Protein AF-A0A813IY04-F1 (afdb_monomer)

Structure (mmCIF, N/CA/C/O backbone):
data_AF-A0A813IY04-F1
#
_entry.id   AF-A0A813IY04-F1
#
loop_
_atom_site.group_PDB
_atom_site.id
_atom_site.type_symbol
_atom_site.label_atom_id
_atom_site.label_alt_id
_atom_site.label_comp_id
_atom_site.label_asym_id
_atom_site.label_entity_id
_atom_site.label_seq_id
_atom_site.pdbx_PDB_ins_code
_atom_site.Cartn_x
_atom_site.Cartn_y
_atom_site.Cartn_z
_atom_site.occupancy
_atom_site.B_iso_or_equiv
_atom_site.auth_seq_id
_atom_site.auth_comp_id
_atom_site.auth_asym_id
_atom_site.auth_atom_id
_atom_site.pdbx_PDB_model_num
ATOM 1 N N . MET A 1 1 ? 12.582 4.683 -15.248 1.00 61.75 1 MET A N 1
ATOM 2 C CA . MET A 1 1 ? 12.955 5.535 -14.091 1.00 61.75 1 MET A CA 1
ATOM 3 C C . MET A 1 1 ? 11.935 6.644 -13.836 1.00 61.75 1 MET A C 1
ATOM 5 O O . MET A 1 1 ? 11.424 6.703 -12.731 1.00 61.75 1 MET A O 1
ATOM 9 N N . GLN A 1 2 ? 11.569 7.467 -14.831 1.00 76.56 2 GLN A N 1
ATOM 10 C CA . GLN A 1 2 ? 10.560 8.531 -14.647 1.00 76.56 2 GLN A CA 1
ATOM 11 C C . GLN A 1 2 ? 9.157 8.012 -14.274 1.00 76.56 2 GLN A C 1
ATOM 13 O O . GLN A 1 2 ? 8.429 8.706 -13.585 1.00 76.56 2 GLN A O 1
ATOM 18 N N . CYS A 1 3 ? 8.789 6.782 -14.644 1.00 80.44 3 CYS A N 1
ATOM 19 C CA . CYS A 1 3 ? 7.512 6.171 -14.251 1.00 80.44 3 CYS A CA 1
ATOM 20 C C . CYS A 1 3 ? 7.324 6.022 -12.729 1.00 80.44 3 CYS A C 1
ATOM 22 O O . CYS A 1 3 ? 6.190 6.080 -12.259 1.00 80.44 3 CYS A O 1
ATOM 24 N N . LEU A 1 4 ? 8.410 5.901 -11.950 1.00 86.06 4 LEU A N 1
ATOM 25 C CA . LEU A 1 4 ? 8.326 5.768 -10.491 1.00 86.06 4 LEU A CA 1
ATOM 26 C C . LEU A 1 4 ? 7.831 7.047 -9.803 1.00 86.06 4 LEU A C 1
ATOM 28 O O . LEU A 1 4 ? 7.269 6.960 -8.718 1.00 86.06 4 LEU A O 1
ATOM 32 N N . THR A 1 5 ? 7.956 8.226 -10.426 1.00 81.44 5 THR A N 1
ATOM 33 C CA . THR A 1 5 ? 7.392 9.462 -9.850 1.00 81.44 5 THR A CA 1
ATOM 34 C C . THR A 1 5 ? 5.860 9.451 -9.852 1.00 81.44 5 THR A C 1
ATOM 36 O O . THR A 1 5 ? 5.241 10.140 -9.044 1.00 81.44 5 THR A O 1
ATOM 39 N N . GLY A 1 6 ? 5.239 8.612 -10.691 1.00 85.12 6 GLY A N 1
ATOM 40 C CA . GLY A 1 6 ? 3.798 8.362 -10.677 1.00 85.12 6 GLY A CA 1
ATOM 41 C C . GLY A 1 6 ? 3.309 7.596 -9.441 1.00 85.12 6 GLY A C 1
ATOM 42 O O . GLY A 1 6 ? 2.120 7.656 -9.130 1.00 85.12 6 GLY A O 1
ATOM 43 N N . LEU A 1 7 ? 4.202 6.935 -8.693 1.00 91.75 7 LEU A N 1
ATOM 44 C CA . LEU A 1 7 ? 3.842 6.173 -7.490 1.00 91.75 7 LEU A CA 1
ATOM 45 C C . LEU A 1 7 ? 3.430 7.051 -6.307 1.00 91.75 7 LEU A C 1
ATOM 47 O O . LEU A 1 7 ? 2.853 6.538 -5.354 1.00 91.75 7 LEU A O 1
ATOM 51 N N . MET A 1 8 ? 3.658 8.367 -6.369 1.00 92.62 8 MET A N 1
ATOM 52 C CA . MET A 1 8 ? 3.153 9.297 -5.356 1.00 92.62 8 MET A CA 1
ATOM 53 C C . MET A 1 8 ? 1.632 9.152 -5.172 1.00 92.62 8 MET A C 1
ATOM 55 O O . MET A 1 8 ? 1.148 9.101 -4.044 1.00 92.62 8 MET A O 1
ATOM 59 N N . GLY A 1 9 ? 0.884 9.026 -6.275 1.00 92.12 9 GLY A N 1
ATOM 60 C CA . GLY A 1 9 ? -0.565 8.829 -6.224 1.00 92.12 9 GLY A CA 1
ATOM 61 C C . GLY A 1 9 ? -0.968 7.490 -5.598 1.00 92.12 9 GLY A C 1
ATOM 62 O O . GLY A 1 9 ? -1.877 7.461 -4.771 1.00 92.12 9 GLY A O 1
ATOM 63 N N . ASP A 1 10 ? -0.271 6.400 -5.943 1.00 94.00 10 ASP A N 1
ATOM 64 C CA . ASP A 1 10 ? -0.499 5.070 -5.350 1.00 94.00 10 ASP A CA 1
ATOM 65 C C . ASP A 1 10 ? -0.233 5.081 -3.838 1.00 94.00 10 ASP A C 1
ATOM 67 O O . ASP A 1 10 ? -1.074 4.653 -3.046 1.00 94.00 10 ASP A O 1
ATOM 71 N N . LEU A 1 11 ? 0.894 5.667 -3.424 1.00 95.25 11 LEU A N 1
ATOM 72 C CA . LEU A 1 11 ? 1.274 5.792 -2.020 1.00 95.25 11 LEU A CA 1
ATOM 73 C C . LEU A 1 11 ? 0.202 6.537 -1.210 1.00 95.25 11 LEU A C 1
ATOM 75 O O . LEU A 1 11 ? -0.211 6.064 -0.150 1.00 95.25 11 LEU A O 1
ATOM 79 N N . TYR A 1 12 ? -0.288 7.673 -1.714 1.00 95.75 12 TYR A N 1
ATOM 80 C CA . TYR A 1 12 ? -1.344 8.432 -1.039 1.00 95.75 12 TYR A CA 1
ATOM 81 C C . TYR A 1 12 ? -2.681 7.689 -1.018 1.00 95.75 12 TYR A C 1
ATOM 83 O O . TYR A 1 12 ? -3.398 7.759 -0.022 1.00 95.75 12 TYR A O 1
ATOM 91 N N . MET A 1 13 ? -3.012 6.921 -2.058 1.00 96.62 13 MET A N 1
ATOM 92 C CA . MET A 1 13 ? -4.223 6.094 -2.067 1.00 96.62 13 MET A CA 1
ATOM 93 C C . MET A 1 13 ? -4.164 4.936 -1.065 1.00 96.62 13 MET A C 1
ATOM 95 O O . MET A 1 13 ? -5.182 4.628 -0.437 1.00 96.62 13 MET A O 1
ATOM 99 N N . ARG A 1 14 ? -2.990 4.329 -0.851 1.00 96.31 14 ARG A N 1
ATOM 100 C CA . ARG A 1 14 ? -2.778 3.327 0.209 1.00 96.31 14 ARG A CA 1
ATOM 101 C C . ARG A 1 14 ? -2.983 3.938 1.597 1.00 96.31 14 ARG A C 1
ATOM 103 O O . ARG A 1 14 ? -3.732 3.380 2.399 1.00 96.31 14 ARG A O 1
ATOM 110 N N . GLN A 1 15 ? -2.401 5.113 1.850 1.00 97.81 15 GLN A N 1
ATOM 111 C CA . GLN A 1 15 ? -2.602 5.849 3.104 1.00 97.81 15 GLN A CA 1
ATOM 112 C C . GLN A 1 15 ? -4.075 6.223 3.312 1.00 97.81 15 GLN A C 1
ATOM 114 O O . GLN A 1 15 ? -4.645 5.944 4.364 1.00 97.81 15 GLN A O 1
ATOM 119 N N . LEU A 1 16 ? -4.736 6.772 2.290 1.00 98.06 16 LEU A N 1
ATOM 120 C CA . LEU A 1 16 ? -6.153 7.131 2.362 1.00 98.06 16 LEU A CA 1
ATOM 121 C C . LEU A 1 16 ? -7.044 5.912 2.640 1.00 98.06 16 LEU A C 1
ATOM 123 O O . LEU A 1 16 ? -8.016 6.014 3.388 1.00 98.06 16 LEU A O 1
ATOM 127 N N . THR A 1 17 ? -6.719 4.757 2.059 1.00 97.94 17 THR A N 1
ATOM 128 C CA . THR A 1 17 ? -7.435 3.500 2.318 1.00 97.94 17 THR A CA 1
ATOM 129 C C . THR A 1 17 ? -7.309 3.085 3.784 1.00 97.94 17 THR A C 1
ATOM 131 O O . THR A 1 17 ? -8.323 2.807 4.424 1.00 97.94 17 THR A O 1
ATOM 134 N N . ALA A 1 18 ? -6.098 3.125 4.349 1.00 97.94 18 ALA A N 1
ATOM 135 C CA . ALA A 1 18 ? -5.871 2.831 5.763 1.00 97.94 18 ALA A CA 1
ATOM 136 C C . ALA A 1 18 ? -6.570 3.844 6.690 1.00 97.94 18 ALA A C 1
ATOM 138 O O . ALA A 1 18 ? -7.222 3.458 7.658 1.00 97.94 18 ALA A O 1
ATOM 139 N N . GLN A 1 19 ? -6.512 5.138 6.358 1.00 98.25 19 GLN A N 1
ATOM 140 C CA . GLN A 1 19 ? -7.199 6.194 7.103 1.00 98.25 19 GLN A CA 1
ATOM 141 C C . GLN A 1 19 ? -8.715 5.956 7.137 1.00 98.25 19 GLN A C 1
ATOM 143 O O . GLN A 1 19 ? -9.329 6.033 8.199 1.00 98.25 19 GLN A O 1
ATOM 148 N N . ARG A 1 20 ? -9.328 5.639 5.989 1.00 98.44 20 ARG A N 1
ATOM 149 C CA . ARG A 1 20 ? -10.764 5.327 5.900 1.00 98.44 20 ARG A CA 1
ATOM 150 C C . ARG A 1 20 ? -11.132 4.092 6.713 1.00 98.44 20 ARG A C 1
ATOM 152 O O . ARG A 1 20 ? -12.192 4.078 7.332 1.00 98.44 20 ARG A O 1
ATOM 159 N N . TRP A 1 21 ? -10.263 3.082 6.739 1.00 98.44 21 TRP A N 1
ATOM 160 C CA . TRP A 1 21 ? -10.465 1.907 7.580 1.00 98.44 21 TRP A CA 1
ATOM 161 C C . TRP A 1 21 ? -10.482 2.288 9.066 1.00 98.44 21 TRP A C 1
ATOM 163 O O . TRP A 1 21 ? -11.422 1.917 9.759 1.00 98.44 21 TRP A O 1
ATOM 173 N N . LEU 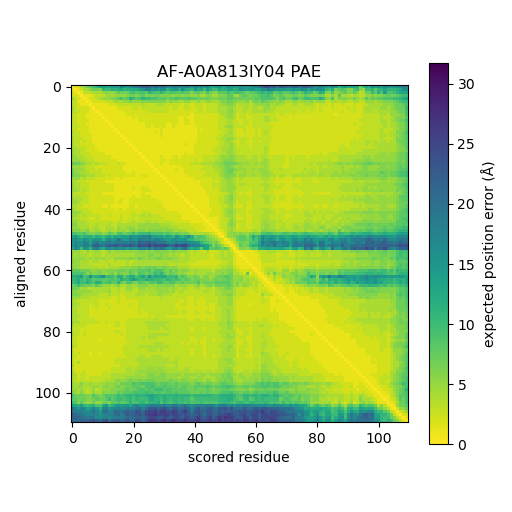A 1 22 ? -9.541 3.107 9.549 1.00 98.56 22 LEU A N 1
ATOM 174 C CA . LEU A 1 22 ? -9.548 3.592 10.941 1.00 98.56 22 LEU A CA 1
ATOM 175 C C . LEU A 1 22 ? -10.811 4.399 11.274 1.00 98.56 22 LEU A C 1
ATOM 177 O O . LEU A 1 22 ? -11.431 4.187 12.314 1.00 98.56 22 LEU A O 1
ATOM 181 N N . GLN A 1 23 ? -11.236 5.280 10.365 1.00 98.44 23 GLN A N 1
ATOM 182 C CA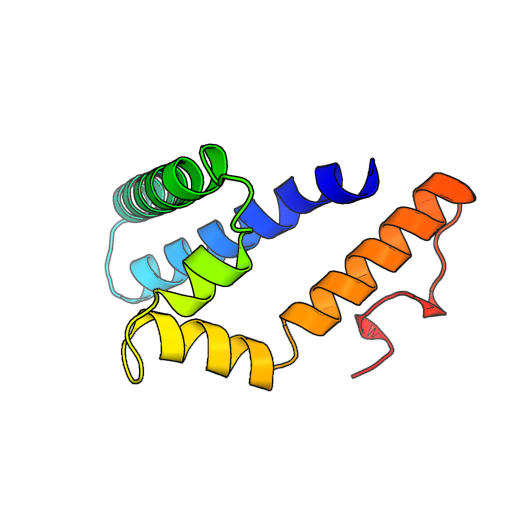 . GLN A 1 23 ? -12.461 6.069 10.530 1.00 98.44 23 GLN A CA 1
ATOM 183 C C . GLN A 1 23 ? -13.710 5.187 10.636 1.00 98.44 23 GLN A C 1
ATOM 185 O O . GLN A 1 23 ? -14.558 5.420 11.496 1.00 98.44 23 GLN A O 1
ATOM 190 N N . LEU A 1 24 ? -13.805 4.140 9.808 1.00 98.50 24 LEU A N 1
ATOM 191 C CA . LEU A 1 24 ? -14.893 3.161 9.876 1.00 98.50 24 LEU A CA 1
ATOM 192 C C . LEU A 1 24 ? -14.938 2.435 11.233 1.00 98.50 24 LEU A C 1
ATOM 194 O O . LEU A 1 24 ? -16.010 2.029 11.673 1.00 98.50 24 LEU A O 1
ATOM 198 N N . HIS A 1 25 ? -13.794 2.320 11.909 1.00 98.25 25 HIS A N 1
ATOM 199 C CA . HIS A 1 25 ? -13.655 1.690 13.223 1.00 98.25 25 HIS A CA 1
ATOM 200 C C . HIS A 1 25 ? -13.644 2.702 14.383 1.00 98.25 25 HIS A C 1
ATOM 202 O O . HIS A 1 25 ? -13.285 2.355 15.507 1.00 98.25 25 HIS A O 1
ATOM 208 N N . GLY A 1 26 ? -14.086 3.940 14.137 1.00 98.19 26 GLY A N 1
ATOM 209 C CA . GLY A 1 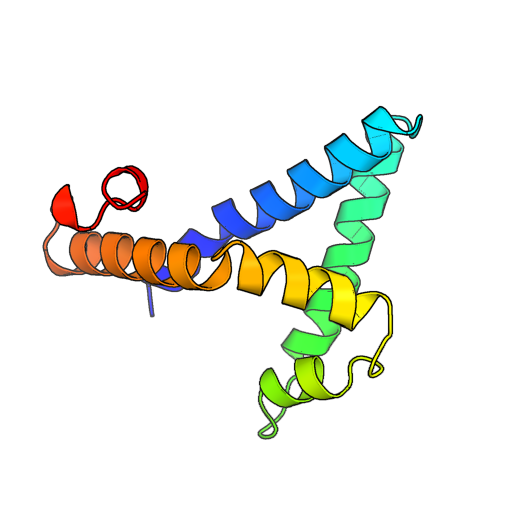26 ? -14.366 4.930 15.178 1.00 98.19 26 GLY A CA 1
ATOM 210 C C . GLY A 1 26 ? -13.234 5.909 15.487 1.00 98.19 26 GLY A C 1
ATOM 211 O O . GLY A 1 26 ? -13.392 6.729 16.389 1.00 98.19 26 GLY A O 1
ATOM 212 N N . THR A 1 27 ? -12.115 5.878 14.757 1.00 98.38 27 THR A N 1
ATOM 213 C CA . THR A 1 27 ? -11.053 6.880 14.925 1.00 98.38 27 THR A CA 1
ATOM 214 C C . THR A 1 27 ? -11.463 8.224 14.299 1.00 98.38 27 THR A C 1
ATOM 216 O O . THR A 1 27 ? -11.870 8.250 13.132 1.00 98.38 27 THR A O 1
ATOM 219 N N . PRO A 1 28 ? -11.330 9.360 15.010 1.00 98.38 28 PRO A N 1
ATOM 220 C CA . PRO A 1 28 ? -11.608 10.680 14.450 1.00 98.38 28 PRO A CA 1
ATOM 221 C C . PRO A 1 28 ? -10.775 10.981 13.191 1.00 98.38 28 PRO A C 1
ATOM 223 O O . PRO A 1 28 ? -9.627 10.544 13.096 1.00 98.38 28 PRO A O 1
ATOM 226 N N . PRO A 1 29 ? -11.298 11.756 12.219 1.00 96.19 29 PRO A N 1
ATOM 227 C CA . PRO A 1 29 ? -10.611 11.974 10.948 1.00 96.19 29 PRO A CA 1
ATOM 228 C C . PRO A 1 29 ? -9.196 12.549 11.053 1.00 96.19 29 PRO A C 1
ATOM 230 O O . PRO A 1 29 ? -8.310 12.080 10.339 1.00 96.19 29 PRO A O 1
ATOM 233 N N . GLU A 1 30 ? -8.989 13.535 11.928 1.00 96.88 30 GLU A N 1
ATOM 234 C CA . GLU A 1 30 ? -7.687 14.183 12.125 1.00 96.88 30 GLU A CA 1
ATOM 235 C C . GLU A 1 30 ? -6.677 13.232 12.777 1.00 96.88 30 GLU A C 1
ATOM 237 O O . GLU A 1 30 ? -5.542 13.123 12.314 1.00 96.88 30 GLU A O 1
ATOM 242 N N . GLU A 1 31 ? -7.111 12.475 13.789 1.00 98.06 31 GLU A N 1
ATOM 243 C CA . GLU A 1 31 ? -6.289 11.461 14.456 1.00 98.06 31 GLU A CA 1
ATOM 244 C C . GLU A 1 31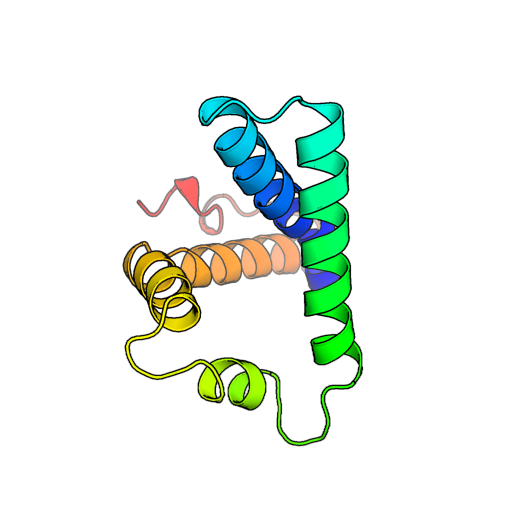 ? -5.904 10.329 13.498 1.00 98.06 31 GLU A C 1
ATOM 246 O O . GLU A 1 31 ? -4.740 9.936 13.446 1.00 98.06 31 GLU A O 1
ATOM 251 N N . ALA A 1 32 ? -6.847 9.846 12.681 1.00 98.44 32 ALA A N 1
ATOM 252 C CA . ALA A 1 32 ? -6.589 8.809 11.687 1.00 98.44 32 ALA A CA 1
ATOM 253 C C . ALA A 1 32 ? -5.554 9.268 10.648 1.00 98.44 32 ALA A C 1
ATOM 255 O O . ALA A 1 32 ? -4.633 8.519 10.326 1.00 98.44 32 ALA A O 1
ATOM 256 N N . ALA A 1 33 ? -5.684 10.498 10.138 1.00 97.25 33 ALA A N 1
ATOM 257 C CA . ALA A 1 33 ? -4.745 11.053 9.166 1.00 97.25 33 ALA A CA 1
ATOM 258 C C . ALA A 1 33 ? -3.335 11.210 9.762 1.00 97.25 33 ALA A C 1
ATOM 260 O O . ALA A 1 33 ? -2.356 10.778 9.150 1.00 97.25 33 ALA A O 1
ATOM 261 N N . ALA A 1 34 ? -3.232 11.773 10.972 1.00 97.81 34 ALA A N 1
ATOM 262 C CA . ALA A 1 34 ? -1.959 11.944 11.669 1.00 97.81 34 ALA A CA 1
ATOM 263 C C . ALA A 1 34 ? -1.283 10.597 11.973 1.00 97.81 34 ALA A C 1
ATOM 265 O O . ALA A 1 34 ? -0.078 10.437 11.755 1.00 97.81 34 ALA A O 1
ATOM 266 N N . TRP A 1 35 ? -2.064 9.616 12.431 1.00 97.62 35 TRP A N 1
ATOM 267 C CA . TRP A 1 35 ? -1.580 8.274 12.734 1.00 97.62 35 TRP A CA 1
ATOM 268 C C . TRP A 1 35 ? -1.055 7.557 11.489 1.00 97.62 35 TRP A C 1
ATOM 270 O O . TRP A 1 35 ? 0.100 7.132 11.470 1.00 97.62 35 TRP A O 1
ATOM 280 N N . VAL A 1 36 ? -1.860 7.467 10.423 1.00 98.06 36 VAL A N 1
ATOM 281 C CA . VAL A 1 36 ? -1.447 6.796 9.179 1.00 98.06 36 VAL A CA 1
ATOM 282 C C . VAL A 1 36 ? -0.213 7.455 8.573 1.00 98.06 36 VAL A C 1
ATOM 284 O O . VAL A 1 36 ? 0.725 6.749 8.203 1.00 98.06 36 VAL A O 1
ATOM 287 N N . GLY A 1 37 ? -0.183 8.789 8.503 1.00 97.50 37 GLY A N 1
ATOM 288 C CA . GLY A 1 37 ? 0.968 9.516 7.967 1.00 97.50 37 GLY A CA 1
ATOM 289 C C . GLY A 1 37 ? 2.255 9.206 8.735 1.00 97.50 37 GLY A C 1
ATOM 290 O O . GLY A 1 37 ? 3.288 8.938 8.123 1.00 97.50 37 GLY A O 1
ATOM 291 N N . SER A 1 38 ? 2.175 9.163 10.068 1.00 97.06 38 SER A N 1
ATOM 292 C CA . SER A 1 38 ? 3.325 8.855 10.928 1.00 97.06 38 SER A CA 1
ATOM 293 C C . SER A 1 38 ? 3.815 7.417 10.736 1.00 97.06 38 SER A C 1
ATOM 295 O O . SER A 1 38 ? 5.011 7.199 10.571 1.00 97.06 38 SER A O 1
ATOM 297 N N . ILE A 1 39 ? 2.900 6.443 10.679 1.00 95.44 39 ILE A N 1
ATOM 298 C CA . ILE A 1 39 ? 3.235 5.028 10.461 1.00 95.44 39 ILE A CA 1
ATOM 299 C C . ILE A 1 39 ? 3.944 4.821 9.118 1.00 95.44 39 ILE A C 1
ATOM 301 O O . ILE A 1 39 ? 4.993 4.181 9.067 1.00 95.44 39 ILE A O 1
ATOM 305 N N . PHE A 1 40 ? 3.405 5.385 8.033 1.00 95.44 40 PHE A N 1
ATOM 306 C CA . PHE A 1 40 ? 4.028 5.266 6.714 1.00 95.44 40 PHE A CA 1
ATOM 307 C C . PHE A 1 40 ? 5.396 5.951 6.668 1.00 95.44 40 PHE A C 1
ATOM 309 O O . PHE A 1 40 ? 6.316 5.403 6.066 1.00 95.44 40 PHE A O 1
ATOM 316 N N . ALA A 1 41 ? 5.558 7.112 7.312 1.00 94.69 41 ALA A N 1
ATOM 317 C CA . ALA A 1 41 ? 6.852 7.784 7.393 1.00 94.69 41 ALA A CA 1
ATOM 318 C C . ALA A 1 41 ? 7.904 6.903 8.086 1.00 94.69 41 ALA A C 1
ATOM 320 O O . ALA A 1 41 ? 9.002 6.745 7.560 1.00 94.69 41 ALA A O 1
ATOM 321 N N . THR A 1 42 ? 7.551 6.269 9.209 1.00 91.25 42 THR A N 1
ATOM 322 C CA . THR A 1 42 ? 8.448 5.344 9.918 1.00 91.25 42 THR A CA 1
ATOM 323 C C . THR A 1 42 ? 8.829 4.136 9.063 1.00 91.25 42 THR A C 1
ATOM 325 O O . THR A 1 42 ? 10.004 3.812 8.972 1.00 91.25 42 THR A O 1
ATOM 328 N N . MET A 1 43 ? 7.869 3.496 8.388 1.00 89.31 43 MET A N 1
ATOM 329 C CA . MET A 1 43 ? 8.160 2.348 7.514 1.00 89.31 43 MET A CA 1
ATOM 330 C C . MET A 1 43 ? 9.067 2.722 6.334 1.00 89.31 43 MET A C 1
ATOM 332 O O . MET A 1 43 ? 9.923 1.941 5.921 1.00 89.31 43 MET A O 1
ATOM 336 N N . LEU A 1 44 ? 8.871 3.914 5.764 1.00 91.19 44 LEU A N 1
ATOM 337 C CA . LEU A 1 44 ? 9.676 4.382 4.639 1.00 91.19 44 LEU A CA 1
ATOM 338 C C . LEU A 1 44 ? 11.113 4.710 5.052 1.00 91.19 44 LEU A C 1
ATOM 340 O O . LEU A 1 44 ? 12.013 4.508 4.237 1.00 91.19 44 LEU A O 1
ATOM 344 N N . GLU A 1 45 ? 11.339 5.146 6.292 1.00 89.88 45 GLU A N 1
ATOM 345 C CA . GLU A 1 45 ? 12.678 5.423 6.825 1.00 89.88 45 GLU A CA 1
ATOM 346 C C . GLU A 1 45 ? 13.585 4.182 6.795 1.00 89.88 45 GLU A C 1
ATOM 348 O O . GLU A 1 45 ? 14.739 4.274 6.365 1.00 89.88 45 GLU A O 1
ATOM 353 N N . ASP A 1 46 ? 13.051 3.008 7.151 1.00 84.12 46 ASP A N 1
ATOM 354 C CA . ASP A 1 46 ? 13.785 1.735 7.075 1.00 84.12 46 ASP A CA 1
ATOM 355 C C . ASP A 1 46 ? 14.198 1.424 5.627 1.00 84.12 46 ASP A C 1
ATOM 357 O O . ASP A 1 46 ? 15.339 1.051 5.344 1.00 84.12 46 ASP A O 1
ATOM 361 N N . SER A 1 47 ? 13.286 1.644 4.674 1.00 86.69 47 SER A N 1
ATOM 362 C CA . SER A 1 47 ? 13.558 1.411 3.251 1.00 86.69 47 SER A CA 1
ATOM 363 C C . SER A 1 47 ? 14.503 2.444 2.623 1.00 86.69 47 SER A C 1
ATOM 365 O O . SER A 1 47 ? 15.198 2.125 1.657 1.00 86.69 47 SER A O 1
ATOM 367 N N . ALA A 1 48 ? 14.574 3.660 3.175 1.00 86.25 48 ALA A N 1
ATOM 368 C CA . ALA A 1 48 ? 15.464 4.723 2.705 1.00 86.25 48 ALA A CA 1
ATOM 369 C C . ALA A 1 48 ? 16.946 4.409 2.968 1.00 86.25 48 ALA A C 1
ATOM 371 O O . ALA A 1 48 ? 17.820 4.902 2.255 1.00 86.25 48 ALA A O 1
ATOM 372 N N . HIS A 1 49 ? 17.217 3.547 3.950 1.00 79.38 49 HIS A N 1
ATOM 373 C CA . HIS A 1 49 ? 18.555 3.095 4.328 1.00 79.38 49 HIS A CA 1
ATOM 374 C C . HIS A 1 49 ? 18.879 1.679 3.832 1.00 79.38 49 HIS A C 1
ATOM 376 O O . HIS A 1 49 ? 19.878 1.092 4.258 1.00 79.38 49 HIS A O 1
ATOM 382 N N . ALA A 1 50 ? 18.064 1.117 2.933 1.00 68.69 50 ALA A N 1
ATOM 383 C CA . ALA A 1 50 ? 18.272 -0.230 2.416 1.00 68.69 50 ALA A CA 1
ATOM 384 C C . ALA A 1 50 ? 19.654 -0.362 1.743 1.00 68.69 50 ALA A C 1
ATOM 386 O O . ALA A 1 50 ? 20.000 0.372 0.814 1.00 68.69 50 ALA A O 1
ATOM 387 N N . GLY A 1 51 ? 20.457 -1.307 2.239 1.00 65.81 51 GLY A N 1
ATOM 388 C CA . GLY A 1 51 ? 21.789 -1.608 1.721 1.00 65.81 51 GLY A CA 1
ATOM 389 C C . GLY A 1 51 ? 21.773 -2.494 0.462 1.00 65.81 51 GLY A C 1
ATOM 390 O O . GLY A 1 51 ? 20.735 -2.696 -0.165 1.00 65.81 51 GLY A O 1
ATOM 391 N N . PRO A 1 52 ? 22.923 -3.092 0.088 1.00 63.94 52 PRO A N 1
ATOM 392 C CA . PRO A 1 52 ? 23.027 -4.023 -1.046 1.00 63.94 52 PRO A CA 1
ATOM 393 C C . PRO A 1 52 ? 22.114 -5.256 -0.920 1.00 63.94 52 PRO A C 1
ATOM 395 O O . PRO A 1 52 ? 21.753 -5.874 -1.921 1.00 63.94 52 PRO A O 1
ATOM 398 N N . ALA A 1 53 ? 21.734 -5.604 0.313 1.00 55.94 53 ALA A N 1
ATOM 399 C CA . ALA A 1 53 ? 20.635 -6.509 0.612 1.00 55.94 53 ALA A CA 1
ATOM 400 C C . ALA A 1 53 ? 19.313 -5.745 0.409 1.00 55.94 53 ALA A C 1
ATOM 402 O O . ALA A 1 53 ? 18.894 -4.954 1.244 1.00 55.94 53 ALA A O 1
ATOM 403 N N . THR A 1 54 ? 18.742 -5.923 -0.781 1.00 70.62 54 THR A N 1
ATOM 404 C CA . THR A 1 54 ? 17.590 -5.208 -1.365 1.00 70.62 54 THR A CA 1
ATOM 405 C C . THR A 1 54 ? 16.320 -5.156 -0.491 1.00 70.62 54 THR A C 1
ATOM 407 O O . THR A 1 54 ? 16.217 -5.852 0.513 1.00 70.62 54 THR A O 1
ATOM 410 N N . LEU A 1 55 ? 15.274 -4.450 -0.953 1.00 87.44 55 LEU A N 1
ATOM 411 C CA . LEU A 1 55 ? 13.911 -4.486 -0.381 1.00 87.44 55 LEU A CA 1
ATOM 412 C C . LEU A 1 55 ? 13.364 -5.910 -0.136 1.00 87.44 55 LEU A C 1
ATOM 414 O O . LEU A 1 55 ? 12.519 -6.095 0.734 1.00 87.44 55 LEU A O 1
ATOM 418 N N . ALA A 1 56 ? 13.853 -6.924 -0.862 1.00 86.69 56 ALA A N 1
ATOM 419 C CA . ALA A 1 56 ? 13.479 -8.318 -0.634 1.00 86.69 56 ALA A CA 1
ATOM 420 C C . ALA A 1 56 ? 13.852 -8.811 0.773 1.00 86.69 56 ALA A C 1
ATOM 422 O O . ALA A 1 56 ? 13.125 -9.616 1.345 1.00 86.69 56 ALA A O 1
ATOM 423 N N . THR A 1 57 ? 14.949 -8.313 1.350 1.00 86.31 57 THR A N 1
ATOM 424 C CA . THR A 1 57 ? 15.341 -8.641 2.724 1.00 86.31 57 THR A CA 1
ATOM 425 C C . THR A 1 57 ? 14.352 -8.050 3.724 1.00 86.31 57 THR A C 1
ATOM 427 O O . THR A 1 57 ? 13.883 -8.787 4.581 1.00 86.31 57 THR A O 1
ATOM 430 N N . LEU A 1 58 ? 13.920 -6.795 3.547 1.00 87.88 58 LEU A N 1
ATOM 431 C CA . LEU A 1 58 ? 12.888 -6.180 4.397 1.00 87.88 58 LEU A CA 1
ATOM 432 C C . LEU A 1 58 ? 11.552 -6.940 4.337 1.00 87.88 58 LEU A C 1
ATOM 434 O O . LEU A 1 58 ? 10.849 -7.048 5.340 1.00 87.88 58 LEU A O 1
ATOM 438 N N . VAL A 1 59 ? 11.196 -7.495 3.173 1.00 89.69 59 VAL A N 1
ATOM 439 C CA . VAL A 1 59 ? 10.011 -8.360 3.033 1.00 89.69 59 VAL A CA 1
ATOM 440 C C . VAL A 1 59 ? 10.232 -9.723 3.700 1.00 89.69 59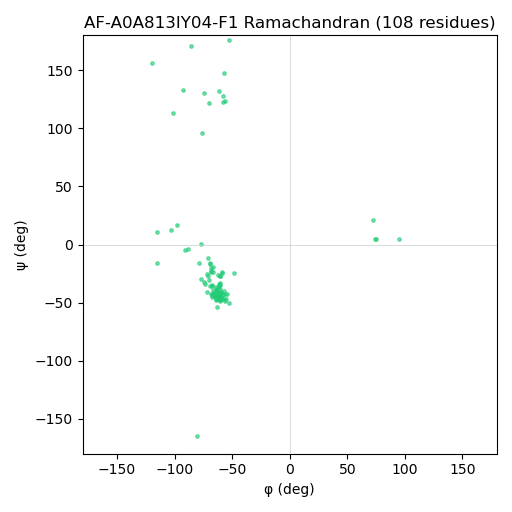 VAL A C 1
ATOM 442 O O . VAL A 1 59 ? 9.334 -10.226 4.368 1.00 89.69 59 VAL A O 1
ATOM 445 N N . ALA A 1 60 ? 11.416 -10.320 3.556 1.00 85.44 60 ALA A N 1
ATOM 446 C CA . ALA A 1 60 ? 11.740 -11.622 4.142 1.00 85.44 60 ALA A CA 1
ATOM 447 C C . ALA A 1 60 ? 11.902 -11.587 5.673 1.00 85.44 60 ALA A C 1
ATOM 449 O O . ALA A 1 60 ? 11.683 -12.598 6.332 1.00 85.44 60 ALA A O 1
ATOM 450 N N . GLU A 1 61 ? 12.278 -10.439 6.239 1.00 84.94 61 GLU A N 1
ATOM 451 C CA . GLU A 1 61 ? 12.378 -10.217 7.687 1.00 84.94 61 GLU A CA 1
ATOM 452 C C . GLU A 1 61 ? 11.010 -10.190 8.385 1.00 84.94 61 GLU A C 1
ATOM 454 O O . GLU A 1 61 ? 10.936 -10.331 9.609 1.00 84.94 61 GLU A O 1
ATOM 459 N N . GLN A 1 62 ? 9.916 -10.044 7.630 1.00 86.19 62 GLN A N 1
ATOM 460 C CA . GLN A 1 62 ? 8.573 -10.121 8.194 1.00 86.19 62 GLN A CA 1
ATOM 461 C C . GLN A 1 62 ? 8.339 -11.508 8.797 1.00 86.19 62 GLN A C 1
ATOM 463 O O . GLN A 1 62 ? 8.635 -12.531 8.184 1.00 86.19 62 GLN A O 1
ATOM 468 N N . THR A 1 63 ? 7.813 -11.547 10.025 1.00 80.94 63 THR A N 1
ATOM 469 C CA . THR A 1 63 ? 7.642 -12.797 10.776 1.00 80.94 63 THR A CA 1
ATOM 470 C C . THR A 1 63 ? 6.804 -13.810 9.982 1.00 80.94 63 THR A C 1
ATOM 472 O O . THR A 1 63 ? 5.656 -13.485 9.668 1.00 80.94 63 THR A O 1
ATOM 475 N N . PRO A 1 64 ? 7.315 -15.032 9.715 1.00 83.31 64 PRO A N 1
ATOM 476 C CA . PRO A 1 64 ? 6.528 -16.087 9.085 1.00 83.31 64 PRO A CA 1
ATOM 477 C C . PRO A 1 64 ? 5.272 -16.430 9.901 1.00 83.31 64 PRO A C 1
ATOM 479 O O . PRO A 1 64 ? 5.356 -16.691 11.101 1.00 83.31 64 PRO A O 1
ATOM 482 N N . GLY A 1 65 ? 4.104 -16.417 9.265 1.00 82.12 65 GLY A N 1
ATOM 483 C CA . GLY A 1 65 ? 2.778 -16.538 9.874 1.00 82.12 65 GLY A CA 1
ATOM 484 C C . GLY A 1 65 ? 2.300 -15.286 10.622 1.00 82.12 65 GLY A C 1
ATOM 485 O O . GLY A 1 65 ? 1.259 -15.329 11.273 1.00 82.12 65 GLY A O 1
ATOM 486 N N . GLY A 1 66 ? 3.058 -14.188 10.579 1.00 91.69 66 GLY A N 1
ATOM 487 C CA . GLY A 1 66 ? 2.763 -12.949 11.292 1.00 91.69 66 GLY A CA 1
ATOM 488 C C . GLY A 1 66 ? 1.828 -12.000 10.539 1.00 91.69 66 GLY A C 1
ATOM 489 O O . GLY A 1 66 ? 1.552 -12.160 9.351 1.00 91.69 66 GLY A O 1
ATOM 490 N N . LEU A 1 67 ? 1.384 -10.949 11.237 1.00 90.56 67 LEU A N 1
ATOM 491 C CA . LEU A 1 67 ? 0.457 -9.940 10.702 1.00 90.56 67 LEU A CA 1
ATOM 492 C C . LEU A 1 67 ? 0.982 -9.268 9.428 1.00 90.56 67 LEU A C 1
ATOM 494 O O . LEU A 1 67 ? 0.224 -9.048 8.487 1.00 90.56 67 LEU A O 1
ATOM 498 N N . ASN A 1 68 ? 2.281 -8.969 9.393 1.00 88.25 68 ASN A N 1
ATOM 499 C CA . ASN A 1 68 ? 2.890 -8.303 8.248 1.00 88.25 68 ASN A CA 1
ATOM 500 C C . ASN A 1 68 ? 2.941 -9.226 7.025 1.00 88.25 68 ASN A C 1
ATOM 502 O O . ASN A 1 68 ? 2.729 -8.743 5.917 1.00 88.25 68 ASN A O 1
ATOM 506 N N . GLU A 1 69 ? 3.157 -10.536 7.214 1.00 92.56 69 GLU A N 1
ATOM 507 C CA . GLU A 1 69 ? 3.105 -11.503 6.112 1.00 92.56 69 GLU A CA 1
ATOM 508 C C . GLU A 1 69 ? 1.690 -11.667 5.560 1.00 92.56 69 GLU A C 1
ATOM 510 O O . GLU A 1 69 ? 1.494 -11.644 4.346 1.00 92.56 69 GLU A O 1
ATOM 515 N N . MET A 1 70 ? 0.708 -11.785 6.454 1.00 94.12 70 MET A N 1
ATOM 516 C CA . MET A 1 70 ? -0.697 -11.959 6.092 1.00 94.12 70 MET A CA 1
ATOM 517 C C . MET A 1 70 ? -1.170 -10.870 5.120 1.00 94.12 70 MET A C 1
ATOM 519 O O . MET A 1 70 ? -1.684 -11.183 4.051 1.00 94.12 70 MET A O 1
ATOM 523 N N . VAL A 1 71 ? -0.923 -9.592 5.436 1.00 93.12 71 VAL A N 1
ATOM 524 C CA . VAL A 1 71 ? -1.419 -8.477 4.612 1.00 93.12 71 VAL A CA 1
ATOM 525 C C . VAL A 1 71 ? -0.817 -8.480 3.206 1.00 93.12 71 VAL A C 1
ATOM 527 O O . VAL A 1 71 ? -1.551 -8.262 2.241 1.00 93.12 71 VAL A O 1
ATOM 530 N N . TRP A 1 72 ? 0.496 -8.699 3.055 1.00 93.19 72 TRP A N 1
ATOM 531 C CA . TRP A 1 72 ? 1.095 -8.672 1.717 1.00 93.19 72 TRP A CA 1
ATOM 532 C C . TRP A 1 72 ? 0.740 -9.921 0.907 1.00 93.19 72 TRP A C 1
ATOM 534 O O . TRP A 1 72 ? 0.528 -9.802 -0.296 1.00 93.19 72 TRP A O 1
ATOM 544 N N . ARG A 1 73 ? 0.597 -11.096 1.537 1.00 93.88 73 ARG A N 1
ATOM 545 C CA . ARG A 1 73 ? 0.152 -12.310 0.834 1.00 93.88 73 ARG A CA 1
ATOM 546 C C . ARG A 1 73 ? -1.283 -12.209 0.340 1.00 93.88 73 ARG A C 1
ATOM 548 O O . ARG A 1 73 ? -1.546 -12.605 -0.791 1.00 93.88 73 ARG A O 1
ATOM 555 N N . ASP A 1 74 ? -2.185 -11.653 1.143 1.00 95.31 74 ASP A N 1
ATOM 556 C CA . ASP A 1 74 ? -3.571 -11.436 0.721 1.00 95.31 74 ASP A CA 1
ATOM 557 C C . ASP A 1 74 ? -3.620 -10.464 -0.473 1.00 95.31 74 ASP A C 1
ATOM 559 O O . ASP A 1 74 ? -4.265 -10.737 -1.483 1.00 95.31 74 ASP A O 1
ATOM 563 N 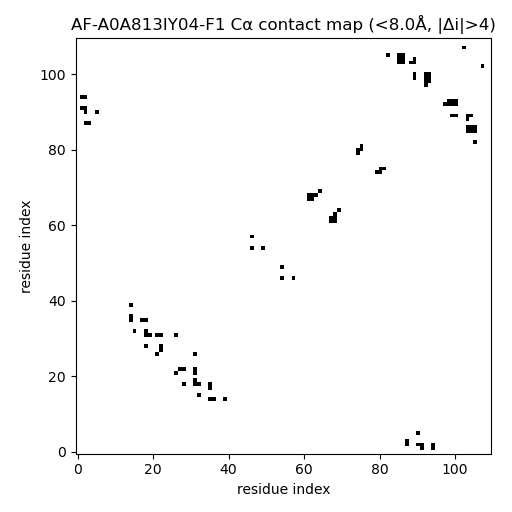N . GLN A 1 75 ? -2.844 -9.373 -0.423 1.00 94.62 75 GLN A N 1
ATOM 564 C CA . GLN A 1 75 ? -2.716 -8.437 -1.549 1.00 94.62 75 GLN A CA 1
ATOM 565 C C . GLN A 1 75 ? -2.086 -9.073 -2.797 1.00 94.62 75 GLN A C 1
ATOM 567 O O . GLN A 1 75 ? -2.467 -8.736 -3.921 1.00 94.62 75 GLN A O 1
ATOM 572 N N . GLU A 1 76 ? -1.111 -9.966 -2.624 1.00 94.44 76 GLU A N 1
ATOM 573 C CA . GLU A 1 76 ? -0.511 -10.720 -3.724 1.00 94.44 76 GLU A CA 1
ATOM 574 C C . GLU A 1 76 ? -1.541 -11.641 -4.382 1.00 94.44 76 GLU A C 1
ATOM 576 O O . GLU A 1 76 ? -1.683 -11.611 -5.604 1.00 94.44 76 GLU A O 1
ATOM 581 N N . ALA A 1 77 ? -2.300 -12.396 -3.584 1.00 94.25 77 ALA A N 1
ATOM 582 C CA . ALA A 1 77 ? -3.358 -13.280 -4.066 1.00 94.25 77 ALA A CA 1
ATOM 583 C C . ALA A 1 77 ? -4.471 -12.515 -4.807 1.00 94.25 77 ALA A C 1
ATOM 585 O O . ALA A 1 77 ? -4.994 -13.008 -5.806 1.00 94.25 77 ALA A O 1
ATOM 586 N N . ASP A 1 78 ? -4.769 -11.284 -4.382 1.00 94.44 78 ASP A N 1
ATOM 587 C CA . ASP A 1 78 ? -5.706 -10.371 -5.051 1.00 94.44 78 ASP A CA 1
ATOM 588 C C . ASP A 1 78 ? -5.125 -9.694 -6.317 1.00 94.44 78 ASP A C 1
ATOM 590 O O . ASP A 1 78 ? -5.786 -8.871 -6.968 1.00 94.44 78 ASP A O 1
ATOM 594 N N . GLY A 1 79 ? -3.874 -10.001 -6.683 1.00 93.88 79 GLY A N 1
ATOM 595 C CA . GLY A 1 79 ? -3.207 -9.487 -7.882 1.00 93.88 79 GLY A CA 1
ATOM 596 C C . GLY A 1 79 ? -2.815 -8.007 -7.797 1.00 93.88 79 GLY A C 1
ATOM 597 O O . GLY A 1 79 ? -2.631 -7.347 -8.825 1.00 93.88 79 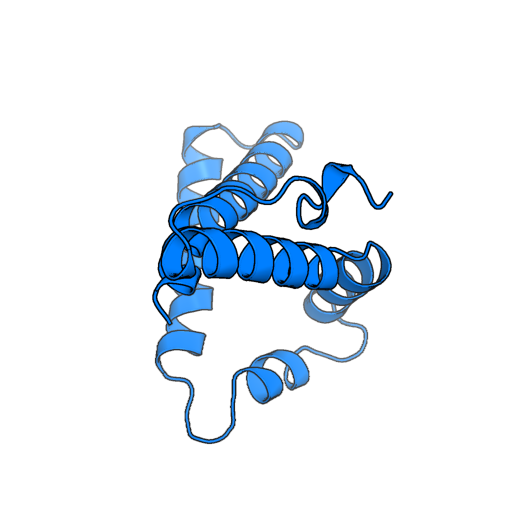GLY A O 1
ATOM 598 N N . VAL A 1 80 ? -2.697 -7.441 -6.589 1.00 92.94 80 VAL A N 1
ATOM 599 C CA . VAL A 1 80 ? -2.408 -6.009 -6.387 1.00 92.94 80 VAL A CA 1
ATOM 600 C C . VAL A 1 80 ? -1.042 -5.623 -6.962 1.00 92.94 80 VAL A C 1
ATOM 602 O O . VAL A 1 80 ? -0.915 -4.583 -7.612 1.00 92.94 80 VAL A O 1
ATOM 605 N N . TYR A 1 81 ? -0.016 -6.453 -6.765 1.00 92.38 81 TYR A N 1
ATOM 606 C CA . TYR A 1 81 ? 1.341 -6.145 -7.230 1.00 92.38 81 TYR A CA 1
ATOM 607 C C . TYR A 1 81 ? 1.502 -6.308 -8.748 1.00 92.38 81 TYR A C 1
ATOM 609 O O . TYR A 1 81 ? 2.210 -5.520 -9.376 1.00 92.38 81 TYR A O 1
ATOM 617 N N . GLU A 1 82 ? 0.779 -7.245 -9.365 1.00 91.00 82 GLU A N 1
ATOM 618 C CA . GLU A 1 82 ? 0.704 -7.359 -10.826 1.00 91.00 82 GLU A CA 1
ATOM 619 C C . GLU A 1 82 ? 0.017 -6.129 -11.440 1.00 91.00 82 GLU A C 1
ATOM 621 O O . GLU A 1 82 ? 0.510 -5.539 -12.405 1.00 91.00 82 GLU A O 1
ATOM 626 N N . ALA A 1 83 ? -1.084 -5.670 -10.835 1.00 90.56 83 ALA A N 1
ATOM 627 C CA . ALA A 1 83 ? -1.783 -4.464 -11.273 1.00 90.56 83 ALA A CA 1
ATOM 628 C C . ALA A 1 83 ? -0.902 -3.202 -11.186 1.00 90.56 83 ALA A C 1
ATOM 630 O O . ALA A 1 83 ? -0.981 -2.326 -12.057 1.00 90.56 83 ALA A O 1
ATOM 631 N N . LEU A 1 84 ? -0.029 -3.115 -10.175 1.00 91.62 84 LEU A N 1
ATOM 632 C CA . LEU A 1 84 ? 0.976 -2.055 -10.082 1.00 91.62 84 LEU A CA 1
ATOM 633 C C . LEU A 1 84 ? 1.977 -2.128 -11.243 1.00 91.62 84 LEU A C 1
ATOM 635 O O . LEU A 1 84 ? 2.248 -1.106 -11.873 1.00 91.62 84 LEU A O 1
ATOM 639 N N . GLY A 1 85 ? 2.474 -3.326 -11.571 1.00 91.00 85 GLY A N 1
ATOM 640 C CA . GLY A 1 85 ? 3.344 -3.555 -12.728 1.00 91.00 85 GLY A CA 1
ATOM 641 C C . GLY A 1 85 ? 2.706 -3.085 -14.039 1.00 91.00 85 GLY A C 1
ATOM 642 O O . GLY A 1 85 ? 3.303 -2.298 -14.772 1.00 91.00 85 GLY A O 1
ATOM 643 N N . HIS A 1 86 ? 1.449 -3.461 -14.289 1.00 89.69 86 HIS A N 1
ATOM 644 C CA . HIS A 1 86 ? 0.694 -2.989 -15.455 1.00 89.69 86 HIS A CA 1
ATOM 645 C C . HIS A 1 86 ? 0.539 -1.462 -15.491 1.00 89.69 86 HIS A C 1
ATOM 647 O O . HIS A 1 86 ? 0.702 -0.840 -16.541 1.00 89.69 86 HIS A O 1
ATOM 653 N N . SER A 1 87 ? 0.273 -0.839 -14.340 1.00 90.50 87 SER A N 1
ATOM 654 C CA . SER A 1 87 ? 0.164 0.621 -14.239 1.00 90.50 87 SER A CA 1
ATOM 655 C C . SER A 1 87 ? 1.489 1.313 -14.578 1.00 90.50 87 SER A C 1
ATOM 657 O O . SER A 1 87 ? 1.499 2.331 -15.272 1.00 90.50 87 SER A O 1
ATOM 659 N N . LEU A 1 88 ? 2.617 0.746 -14.139 1.00 91.81 88 LEU A N 1
ATOM 660 C CA . LEU A 1 88 ? 3.950 1.256 -14.458 1.00 91.81 88 LEU A CA 1
ATOM 661 C C . LEU A 1 88 ? 4.283 1.120 -15.947 1.00 91.81 88 LEU A C 1
ATOM 663 O O . LEU A 1 88 ? 4.851 2.058 -16.508 1.00 91.81 88 LEU A O 1
ATOM 667 N N . GLU A 1 89 ? 3.891 0.021 -16.594 1.00 91.56 89 GLU A N 1
ATOM 668 C CA . GLU A 1 89 ? 4.050 -0.152 -18.045 1.00 91.56 89 GLU A CA 1
ATOM 669 C C . GLU A 1 89 ? 3.224 0.866 -18.837 1.00 91.56 89 GLU A C 1
ATOM 671 O O . GLU A 1 89 ? 3.740 1.501 -19.758 1.00 91.56 89 GLU A O 1
ATOM 676 N N . ALA A 1 90 ? 1.974 1.115 -18.439 1.00 90.25 90 ALA A N 1
ATOM 677 C CA . ALA A 1 90 ? 1.137 2.132 -19.074 1.00 90.25 90 ALA A CA 1
ATOM 678 C C . ALA A 1 90 ? 1.744 3.545 -18.946 1.00 90.25 90 ALA A C 1
ATOM 680 O O . ALA A 1 90 ? 1.793 4.309 -19.916 1.00 90.25 90 ALA A O 1
ATOM 681 N N . VAL A 1 91 ? 2.259 3.897 -17.761 1.00 91.44 91 VAL A N 1
ATOM 682 C CA . VAL A 1 91 ? 2.956 5.177 -17.538 1.00 91.44 91 VAL A CA 1
ATOM 683 C C . VAL A 1 91 ? 4.244 5.246 -18.358 1.00 91.44 91 VAL A C 1
ATOM 685 O O . VAL A 1 91 ? 4.524 6.275 -18.975 1.00 91.44 91 VAL A O 1
ATOM 688 N N . HIS A 1 92 ? 5.020 4.163 -18.398 1.00 92.44 92 HIS A N 1
ATOM 689 C CA . HIS A 1 92 ? 6.242 4.089 -19.188 1.00 92.44 92 HIS A CA 1
ATOM 690 C C . HIS A 1 92 ? 5.961 4.267 -20.684 1.00 92.44 92 HIS A C 1
ATOM 692 O O . HIS A 1 92 ? 6.612 5.096 -21.321 1.00 92.44 92 HIS A O 1
ATOM 698 N N . HIS A 1 93 ? 4.950 3.586 -21.229 1.00 91.81 93 HIS A N 1
ATOM 699 C CA . HIS A 1 93 ? 4.511 3.760 -22.613 1.00 91.81 93 HIS A CA 1
ATOM 700 C C . HIS A 1 93 ? 4.173 5.224 -22.910 1.00 91.81 93 HIS A C 1
ATOM 702 O O . HIS A 1 93 ? 4.643 5.779 -23.906 1.00 91.81 93 HIS A O 1
ATOM 708 N N . ARG A 1 94 ? 3.413 5.878 -22.022 1.00 92.69 94 ARG A N 1
ATOM 709 C CA . ARG A 1 94 ? 3.048 7.290 -22.182 1.00 92.69 94 ARG A CA 1
ATOM 710 C C . ARG A 1 94 ? 4.250 8.218 -22.186 1.00 92.69 94 ARG A C 1
ATOM 712 O O . ARG A 1 94 ? 4.293 9.132 -23.003 1.00 92.69 94 ARG A O 1
ATOM 719 N N . ILE A 1 95 ? 5.214 7.999 -21.298 1.00 92.69 95 ILE A N 1
ATOM 720 C CA . ILE A 1 95 ? 6.437 8.809 -21.244 1.00 92.69 95 ILE A CA 1
ATOM 721 C C . ILE A 1 95 ? 7.270 8.605 -22.516 1.00 92.69 95 ILE A C 1
ATOM 723 O O . ILE A 1 95 ? 7.771 9.574 -23.079 1.00 92.69 95 ILE A O 1
ATOM 727 N N . SER A 1 96 ? 7.378 7.364 -22.992 1.00 93.38 96 SER A N 1
ATOM 728 C CA . SER A 1 96 ? 8.226 7.003 -24.133 1.00 93.38 96 SER A CA 1
ATOM 729 C C . SER A 1 96 ? 7.635 7.388 -25.492 1.00 93.38 96 SER A C 1
ATOM 731 O O . SER A 1 96 ? 8.384 7.659 -26.427 1.00 93.38 96 SER A O 1
ATOM 733 N N . THR A 1 97 ? 6.305 7.416 -25.627 1.00 94.25 97 THR A N 1
ATOM 734 C CA . THR A 1 97 ? 5.623 7.649 -26.918 1.00 94.25 97 THR A CA 1
ATOM 735 C C . THR A 1 97 ? 4.805 8.939 -26.976 1.00 94.25 97 THR A C 1
ATOM 737 O O . THR A 1 97 ? 4.400 9.365 -28.059 1.00 94.25 97 THR A O 1
ATOM 740 N N . GLY A 1 98 ? 4.508 9.544 -25.822 1.00 94.00 98 GLY A N 1
ATOM 741 C CA . GLY A 1 98 ? 3.576 10.664 -25.690 1.00 94.00 98 GLY A CA 1
ATOM 742 C C . GLY A 1 98 ? 2.091 10.283 -25.788 1.00 94.00 98 GLY A C 1
ATOM 743 O O . GLY A 1 98 ? 1.247 11.179 -25.784 1.00 94.00 98 GLY A O 1
ATOM 744 N N . LYS A 1 99 ? 1.744 8.991 -25.883 1.00 92.31 99 LYS A N 1
ATOM 745 C CA . LYS A 1 99 ? 0.368 8.503 -26.098 1.00 92.31 99 LYS A CA 1
ATOM 746 C C . LYS A 1 99 ? -0.111 7.603 -24.961 1.00 92.31 99 LYS A C 1
ATOM 748 O O . LYS A 1 99 ? 0.687 7.020 -24.244 1.00 92.31 99 LYS A O 1
ATOM 753 N N . VAL A 1 100 ? -1.424 7.495 -24.785 1.00 90.00 100 VAL A N 1
ATOM 754 C CA . VAL A 1 100 ? -2.025 6.485 -23.901 1.00 90.00 100 VAL A CA 1
ATOM 755 C C . VAL A 1 100 ? -2.357 5.258 -24.740 1.00 90.00 100 VAL A C 1
ATOM 757 O O . VAL A 1 100 ? -2.957 5.404 -25.804 1.00 90.00 100 VAL A O 1
ATOM 760 N N . ASP A 1 101 ? -1.990 4.080 -24.245 1.00 87.62 101 ASP A N 1
ATOM 761 C CA . ASP A 1 101 ? -2.371 2.798 -24.831 1.00 87.62 101 ASP A CA 1
ATOM 762 C C . ASP A 1 101 ? -3.535 2.192 -24.023 1.00 87.62 101 ASP A C 1
ATOM 764 O O . ASP A 1 101 ? -3.350 1.879 -22.840 1.00 87.62 101 ASP A O 1
ATOM 768 N N . PRO A 1 102 ? -4.741 2.064 -24.606 1.00 80.81 102 PRO A N 1
ATOM 769 C CA . PRO A 1 102 ? -5.889 1.485 -23.917 1.00 80.81 102 PRO A CA 1
ATOM 770 C C . PRO A 1 102 ? -5.714 -0.009 -23.605 1.00 80.81 102 PRO A C 1
ATOM 772 O O . PRO A 1 102 ? -6.311 -0.478 -22.638 1.00 80.81 102 PRO A O 1
ATOM 775 N N . ASP A 1 103 ? -4.867 -0.739 -24.336 1.00 83.69 103 ASP A N 1
ATOM 776 C CA . ASP A 1 103 ? -4.640 -2.177 -24.123 1.00 83.69 103 ASP A CA 1
ATOM 777 C C . ASP A 1 103 ? -3.701 -2.447 -22.931 1.00 83.69 103 ASP A C 1
ATOM 779 O O . ASP A 1 103 ? -3.650 -3.553 -22.377 1.00 83.69 103 ASP A O 1
ATOM 783 N N . LEU A 1 104 ? -2.980 -1.409 -22.491 1.00 77.94 104 LEU A N 1
ATOM 784 C CA . LEU A 1 104 ? -2.181 -1.407 -21.265 1.00 77.94 104 LEU A CA 1
ATOM 785 C C . LEU A 1 104 ? -2.971 -0.912 -20.042 1.00 77.94 104 LEU A C 1
ATOM 787 O O . LEU A 1 104 ? -2.448 -0.952 -18.928 1.00 77.94 104 LEU A O 1
ATOM 791 N N . ALA A 1 105 ? -4.222 -0.464 -20.207 1.00 66.31 105 ALA A N 1
ATOM 792 C CA . ALA A 1 105 ? -5.053 -0.040 -19.087 1.00 66.31 105 ALA A CA 1
ATOM 793 C C . ALA A 1 105 ? -5.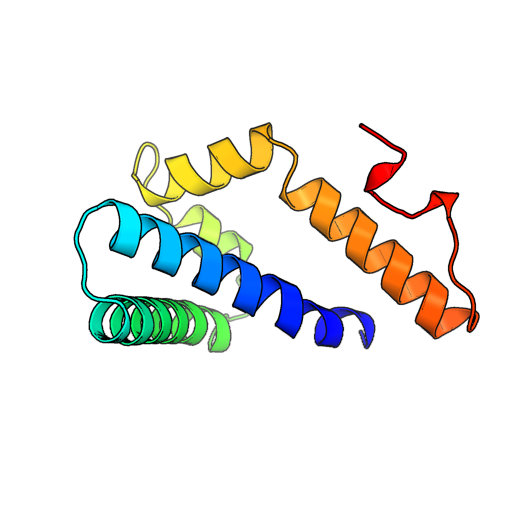471 -1.261 -18.231 1.00 66.31 105 ALA A C 1
ATOM 795 O O . ALA A 1 105 ? -6.157 -2.153 -18.736 1.00 66.31 105 ALA A O 1
ATOM 796 N N . PRO A 1 106 ? -5.145 -1.307 -16.920 1.00 61.28 106 PRO A N 1
ATOM 797 C CA . PRO A 1 106 ? -5.416 -2.473 -16.065 1.00 61.28 106 PRO A CA 1
ATOM 798 C C . PRO A 1 106 ? -6.901 -2.864 -15.969 1.00 61.28 106 PRO A C 1
ATOM 800 O O . PRO A 1 106 ? -7.223 -4.016 -15.696 1.00 61.28 106 PRO A O 1
ATOM 803 N N . VAL A 1 107 ? -7.808 -1.909 -16.209 1.00 53.72 107 VAL A N 1
ATOM 804 C CA . VAL A 1 107 ? -9.270 -2.095 -16.149 1.00 53.72 107 VAL A CA 1
ATOM 805 C C . VAL A 1 107 ? -9.795 -3.032 -17.246 1.00 53.72 107 VAL A C 1
ATOM 807 O O . VAL A 1 107 ? -10.871 -3.592 -17.085 1.00 53.72 107 VAL A O 1
ATOM 810 N N . ALA A 1 108 ? -9.046 -3.254 -18.330 1.00 48.69 108 ALA A N 1
ATOM 811 C CA . ALA A 1 108 ? -9.488 -4.099 -19.442 1.00 48.69 108 ALA A CA 1
ATOM 812 C C . ALA A 1 108 ? -9.139 -5.595 -19.287 1.00 48.69 108 ALA A C 1
ATOM 814 O O . ALA A 1 108 ? -9.507 -6.389 -20.149 1.00 48.69 108 ALA A O 1
ATOM 815 N N . LYS A 1 109 ? -8.415 -5.988 -18.226 1.00 51.75 109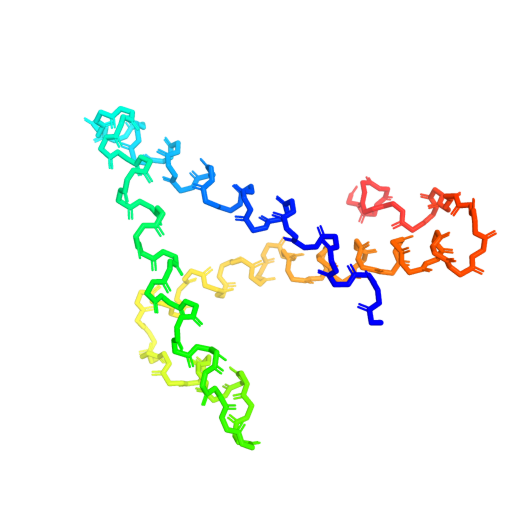 LYS A N 1
ATOM 816 C CA . LYS A 1 109 ? -7.874 -7.354 -18.057 1.00 51.75 109 LYS A CA 1
ATOM 817 C C . LYS A 1 109 ? -8.456 -8.143 -16.874 1.00 51.75 109 LYS A C 1
ATOM 819 O O . LYS A 1 109 ? -7.907 -9.189 -16.539 1.00 51.75 109 LYS A O 1
ATOM 824 N N . ARG A 1 110 ? -9.524 -7.655 -16.238 1.00 51.47 110 ARG A N 1
ATOM 825 C CA . ARG A 1 110 ? -10.253 -8.376 -15.179 1.00 51.47 110 ARG A CA 1
ATOM 826 C C . ARG A 1 110 ? -11.613 -8.840 -15.675 1.00 51.47 110 ARG A C 1
ATOM 828 O O . ARG A 1 110 ? -12.277 -8.028 -16.355 1.00 51.47 110 ARG A O 1
#

Mean predicted aligned error: 5.26 Å

Foldseek 3Di:
DVLVVVCVVVVVVVLVVQLVVVVVVPDDNVRSSVVSVVVVVVVVVVQVPDDVVHVVVVLVPADVVDPSVVVVVVCVVVCVVVQVVLSSVQSVCCVVPVDGDPVSHSVVPD

Solvent-accessible surface area (backbone atoms only — not comparable to full-atom values): 6373 Å² total; per-residue (Å²): 119,78,43,62,69,61,44,58,60,55,55,52,50,53,45,50,52,53,25,51,52,38,38,77,73,71,39,54,70,70,59,23,49,55,49,43,53,50,53,52,52,57,59,48,53,59,62,74,66,55,55,96,66,45,72,65,51,66,62,65,68,39,51,87,95,29,74,69,40,51,57,55,51,53,39,50,76,72,41,51,63,59,51,50,52,36,50,43,50,37,44,40,47,26,72,75,69,77,46,85,58,74,90,42,39,65,82,77,79,116

Nearest PDB structures (foldseek):
  5bsh-assembly1_D  TM=7.142E-01  e=2.564E-01  Medicago truncatula
  6xp0-assembly1_A-2  TM=6.982E-01  e=2.906E-01  Homo sapiens
  8tcu-assembly1_D-2  TM=7.371E-01  e=4.231E-01  Homo sapiens
  6lhm-assembly2_B  TM=6.657E-01  e=2.906E-01  Homo sapiens
  2rcy-assembly1_B-2  TM=7.961E-01  e=1.016E+00  Plasmodium falciparum 3D7

pLDDT: mean 88.38, std 11.4, range [48.69, 98.56]

Secondary structure (DSSP, 8-state):
-GGGGGHHHHHHHHHHHHHHHHHHTT--HHHHHHHHHHHHHHHHHHHHT--SS-HHHHHHTSPTTSHHHHHHHHHHHTTHHHHHHHHHHHHHHHHHHSS--GGG-GGG--

Organism: Polarella glacialis (NCBI:txid89957)

Radius of gyration: 16.51 Å; Cα contacts (8 Å, |Δi|>4): 57; chains: 1; bounding box: 38×31×42 Å

Sequence (110 aa):
MQCLTGLMGDLYMRQLTAQRWLQLHGTPPEEAAAWVGSIFATMLEDSAHAGPATLATLVAEQTPGGLNEMVWRDQEADGVYEALGHSLEAVHHRISTGKVDPDLAPVAKR